Protein AF-A0ABD5DWE8-F1 (afdb_monomer_lite)

pLDDT: mean 95.75, std 3.5, range [81.38, 98.69]

Structure (mmCIF, N/CA/C/O backbone):
data_AF-A0ABD5DWE8-F1
#
_entry.id   AF-A0ABD5DWE8-F1
#
loop_
_atom_site.group_PDB
_atom_site.id
_atom_site.type_symbol
_atom_site.label_atom_id
_atom_site.label_alt_id
_atom_site.label_comp_id
_atom_site.label_asym_id
_atom_site.label_entity_id
_atom_site.label_seq_id
_atom_site.pdbx_PDB_ins_code
_atom_site.Cartn_x
_atom_site.Cartn_y
_atom_site.Cartn_z
_atom_site.occupancy
_atom_site.B_iso_or_equiv
_atom_site.auth_seq_id
_atom_site.auth_comp_id
_atom_site.auth_asym_id
_atom_site.auth_atom_id
_atom_site.pdbx_PDB_model_num
ATOM 1 N N . TYR A 1 1 ? 0.821 10.892 -5.774 1.00 85.25 1 TYR A N 1
ATOM 2 C CA . TYR A 1 1 ? 0.837 10.935 -4.293 1.00 85.25 1 TYR A CA 1
ATOM 3 C C . TYR A 1 1 ? 1.619 9.739 -3.763 1.00 85.25 1 TYR A C 1
ATOM 5 O O . TYR A 1 1 ? 1.865 8.834 -4.546 1.00 85.25 1 TYR A O 1
ATOM 13 N N . LYS A 1 2 ? 2.055 9.744 -2.494 1.00 93.56 2 LYS A N 1
ATOM 14 C CA . LYS A 1 2 ? 2.659 8.560 -1.849 1.00 93.56 2 LYS A CA 1
ATOM 15 C C . LYS A 1 2 ? 1.547 7.731 -1.197 1.00 93.56 2 LYS A C 1
ATOM 17 O O . LYS A 1 2 ? 0.775 8.320 -0.441 1.00 93.56 2 LYS A O 1
ATOM 22 N N . ASP A 1 3 ? 1.490 6.427 -1.452 1.00 97.94 3 ASP A N 1
ATOM 23 C CA . ASP A 1 3 ? 0.429 5.526 -0.972 1.00 97.94 3 ASP A CA 1
ATOM 24 C C . ASP A 1 3 ? 0.248 5.585 0.546 1.00 97.94 3 ASP A C 1
ATOM 26 O O . ASP A 1 3 ? -0.842 5.900 1.023 1.00 97.94 3 ASP A O 1
ATOM 30 N N . LEU A 1 4 ? 1.338 5.446 1.309 1.00 97.88 4 LEU A N 1
ATOM 31 C CA . LEU A 1 4 ? 1.295 5.526 2.774 1.00 97.88 4 LEU A CA 1
ATOM 32 C C . LEU A 1 4 ? 0.682 6.845 3.281 1.00 97.88 4 LEU A C 1
ATOM 34 O O . LEU A 1 4 ? -0.049 6.863 4.266 1.00 97.88 4 LEU A O 1
ATOM 38 N N . ALA A 1 5 ? 0.934 7.969 2.601 1.00 98.25 5 ALA A N 1
ATOM 39 C CA . ALA A 1 5 ? 0.361 9.256 2.997 1.00 98.25 5 ALA A CA 1
ATOM 40 C C . ALA A 1 5 ? -1.153 9.329 2.730 1.00 98.25 5 ALA A C 1
ATOM 42 O O . ALA A 1 5 ? -1.881 9.937 3.515 1.00 98.25 5 ALA A O 1
ATOM 43 N N . VAL A 1 6 ? -1.626 8.718 1.638 1.00 98.38 6 VAL A N 1
ATOM 44 C CA . VAL A 1 6 ? -3.058 8.636 1.309 1.00 98.38 6 VAL A CA 1
ATOM 45 C C . VAL A 1 6 ? -3.775 7.737 2.315 1.00 98.38 6 VAL A C 1
ATOM 47 O O . VAL A 1 6 ? -4.785 8.148 2.884 1.00 98.38 6 VAL A O 1
ATOM 50 N N . LEU A 1 7 ? -3.213 6.563 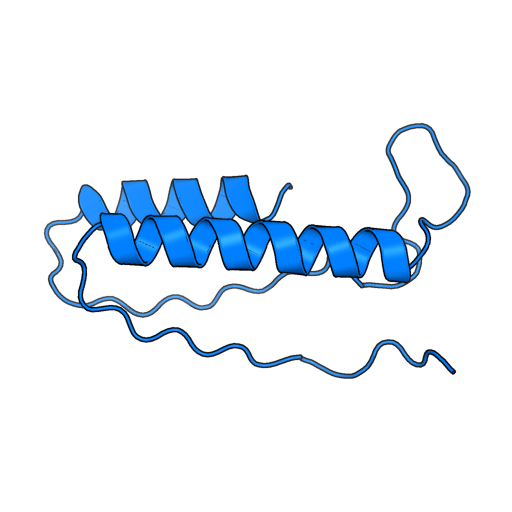2.598 1.00 98.31 7 LEU A N 1
ATOM 51 C CA . LEU A 1 7 ? -3.772 5.586 3.531 1.00 98.31 7 LEU A CA 1
ATOM 52 C C . LEU A 1 7 ? -3.790 6.104 4.978 1.00 98.31 7 LEU A C 1
ATOM 54 O O . LEU A 1 7 ? -4.815 6.016 5.651 1.00 98.31 7 LEU A O 1
ATOM 58 N N . ASN A 1 8 ? -2.722 6.765 5.435 1.00 97.81 8 ASN A N 1
ATOM 59 C CA . ASN A 1 8 ? -2.702 7.402 6.758 1.00 97.81 8 ASN A CA 1
ATOM 60 C C . ASN A 1 8 ? -3.707 8.552 6.873 1.00 97.81 8 ASN A C 1
ATOM 62 O O . ASN A 1 8 ? -4.278 8.782 7.939 1.00 97.81 8 ASN A O 1
ATOM 66 N N . ARG A 1 9 ? -3.934 9.298 5.786 1.00 97.81 9 ARG A N 1
ATOM 67 C CA . ARG A 1 9 ? -4.981 10.323 5.764 1.00 97.81 9 ARG A CA 1
ATOM 68 C C . ARG A 1 9 ? -6.363 9.686 5.883 1.00 97.81 9 ARG A C 1
ATOM 70 O O . ARG A 1 9 ? -7.167 10.187 6.662 1.00 97.81 9 ARG A O 1
ATOM 77 N N . TRP A 1 10 ? -6.615 8.604 5.148 1.00 97.38 10 TRP A N 1
ATOM 78 C CA . TRP A 1 10 ? -7.862 7.846 5.244 1.00 97.38 10 TRP A CA 1
ATOM 79 C C . TRP A 1 10 ? -8.097 7.341 6.671 1.00 97.38 10 TRP A C 1
ATOM 81 O O . TRP A 1 10 ? -9.157 7.607 7.230 1.00 97.38 10 TRP A O 1
ATOM 91 N N . LEU A 1 11 ? -7.090 6.730 7.304 1.00 95.94 11 LEU A N 1
ATOM 92 C CA . LEU A 1 11 ? -7.217 6.214 8.669 1.00 95.94 11 LEU A CA 1
ATOM 93 C C . LEU A 1 11 ? -7.619 7.320 9.654 1.00 95.94 11 LEU A C 1
ATOM 95 O O . LEU A 1 11 ? -8.597 7.157 10.379 1.00 95.94 11 LEU A O 1
ATOM 99 N N . LYS A 1 12 ? -6.952 8.480 9.598 1.00 95.62 12 LYS A N 1
ATOM 100 C CA . LYS A 1 12 ? -7.297 9.646 10.430 1.00 95.62 12 LYS A CA 1
ATOM 101 C C . LYS A 1 12 ? -8.722 10.142 10.195 1.00 95.62 12 LYS A C 1
ATOM 103 O O . LYS A 1 12 ? -9.410 10.519 11.140 1.00 95.62 12 LYS A O 1
ATOM 108 N N . THR A 1 13 ? -9.171 10.173 8.939 1.00 95.06 13 THR A N 1
ATOM 109 C CA . THR A 1 13 ? -10.553 10.547 8.607 1.00 95.06 13 THR A CA 1
ATOM 110 C C . THR A 1 13 ? -11.543 9.564 9.217 1.00 95.06 13 THR A C 1
ATOM 112 O O . THR A 1 13 ? -12.528 9.980 9.822 1.00 95.06 13 THR A O 1
ATOM 115 N N . GLU A 1 14 ? -11.261 8.271 9.119 1.00 94.00 14 GLU A N 1
ATOM 116 C CA . GLU A 1 14 ? -12.139 7.245 9.657 1.00 94.00 14 GLU A CA 1
ATOM 117 C C . GLU A 1 14 ? -12.104 7.167 11.188 1.00 94.00 14 GLU A C 1
ATOM 119 O O . GLU A 1 14 ? -13.043 6.649 11.780 1.00 94.00 14 GLU A O 1
ATOM 124 N N . GLU A 1 15 ? -11.013 7.569 11.843 1.00 91.31 15 GLU A N 1
ATOM 125 C CA . GLU A 1 15 ? -10.906 7.645 13.312 1.00 91.31 15 GLU A CA 1
ATOM 126 C C . GLU A 1 15 ? -11.719 8.812 13.880 1.00 91.31 15 GLU A C 1
ATOM 128 O O . GLU A 1 15 ? -12.284 8.708 14.965 1.00 91.31 15 GLU A O 1
ATOM 133 N N . ALA A 1 16 ? -11.813 9.911 13.130 1.00 92.81 16 ALA A N 1
ATOM 134 C CA . ALA A 1 16 ? -12.648 11.057 13.480 1.00 92.81 16 ALA A CA 1
ATOM 135 C C . ALA A 1 16 ? -14.138 10.850 13.140 1.00 92.81 16 ALA A C 1
ATOM 137 O O . ALA A 1 16 ? -14.983 11.652 13.539 1.00 92.81 16 ALA A O 1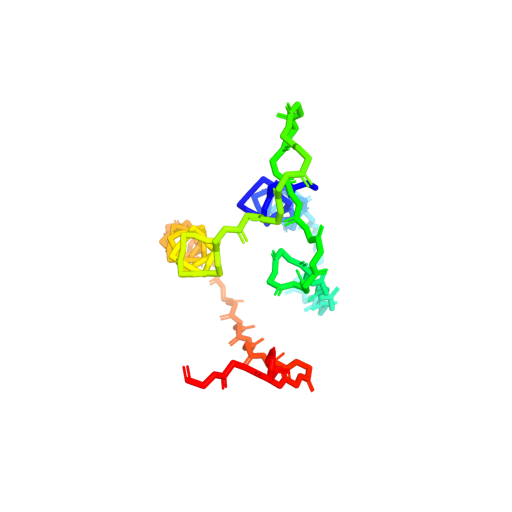
ATOM 138 N N . SER A 1 17 ? -14.467 9.804 12.378 1.00 90.50 17 SER A N 1
ATOM 139 C CA . SER A 1 17 ? -15.831 9.501 11.953 1.00 90.50 17 SER A CA 1
ATOM 140 C C . SER A 1 17 ? -16.641 8.862 13.082 1.00 90.50 17 SER A C 1
ATOM 142 O O . SER A 1 17 ? -16.187 7.935 13.747 1.00 90.50 17 SER A O 1
ATOM 144 N N . SER A 1 18 ? -17.887 9.304 13.262 1.00 86.50 18 SER A N 1
ATOM 145 C CA . SER A 1 18 ? -18.855 8.644 14.149 1.00 86.50 18 SER A CA 1
ATOM 146 C C . SER A 1 18 ? -19.572 7.462 13.484 1.00 86.50 18 SER A C 1
ATOM 148 O O . SER A 1 18 ? -20.362 6.781 14.139 1.00 86.50 18 SER A O 1
ATOM 150 N N . ASN A 1 19 ? -19.326 7.209 12.190 1.00 87.56 19 ASN A N 1
ATOM 151 C CA . ASN A 1 19 ? -19.959 6.112 11.469 1.00 87.56 19 ASN A CA 1
ATOM 152 C C . ASN A 1 19 ? -19.278 4.775 11.817 1.00 87.56 19 ASN A C 1
ATOM 154 O O . ASN A 1 19 ? -18.111 4.577 11.474 1.00 87.56 19 ASN A O 1
ATOM 158 N N . PRO A 1 20 ? -19.995 3.816 12.432 1.00 81.62 20 PRO A N 1
ATOM 159 C CA . PRO A 1 20 ? -19.401 2.551 12.848 1.00 81.62 20 PRO A CA 1
ATOM 160 C C . PRO A 1 20 ? -19.053 1.611 11.683 1.00 81.62 20 PRO A C 1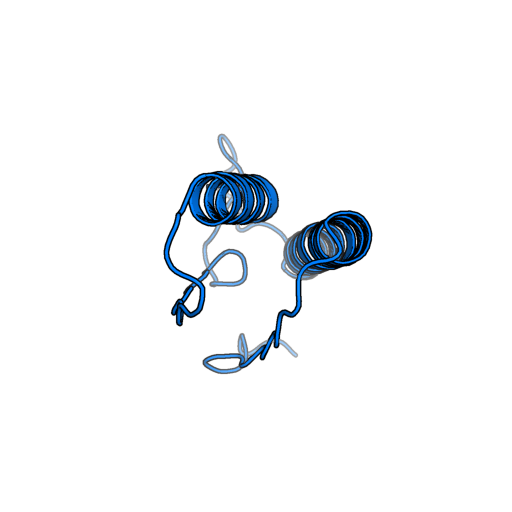
ATOM 162 O O . PRO A 1 20 ? -18.373 0.610 11.911 1.00 81.62 20 PRO A O 1
ATOM 165 N N . ARG A 1 21 ? -19.556 1.857 10.462 1.00 93.25 21 ARG A N 1
ATOM 166 C CA . ARG A 1 21 ? -19.348 0.984 9.295 1.00 93.25 21 ARG A CA 1
ATOM 167 C C . ARG A 1 21 ? -19.188 1.802 8.018 1.00 93.25 21 ARG A C 1
ATOM 169 O O . ARG A 1 21 ? -20.105 2.506 7.600 1.00 93.25 21 ARG A O 1
ATOM 176 N N . ASN A 1 22 ? -18.052 1.638 7.356 1.00 94.56 22 ASN A N 1
ATOM 177 C CA . ASN A 1 22 ? -17.767 2.233 6.056 1.00 94.56 22 ASN A CA 1
ATOM 178 C C . ASN A 1 22 ? -17.234 1.160 5.091 1.00 94.56 22 ASN A C 1
ATOM 180 O O . ASN A 1 22 ? -16.820 0.079 5.510 1.00 94.56 22 ASN A O 1
ATOM 184 N N . ALA A 1 23 ? -17.266 1.475 3.799 1.00 96.75 23 ALA A N 1
ATOM 185 C CA . ALA A 1 23 ? -16.593 0.717 2.755 1.00 96.75 23 ALA A CA 1
ATOM 186 C C . ALA A 1 23 ? -15.877 1.714 1.843 1.00 96.75 23 ALA A C 1
ATOM 188 O O . ALA A 1 23 ? -16.485 2.683 1.390 1.00 96.75 23 ALA A O 1
ATOM 189 N N . THR A 1 24 ? -14.586 1.493 1.599 1.00 97.75 24 THR A N 1
ATOM 190 C CA . THR A 1 24 ? -13.752 2.383 0.784 1.00 97.75 24 THR A CA 1
ATOM 191 C C . THR A 1 24 ? -13.201 1.618 -0.407 1.00 97.75 24 THR A C 1
ATOM 193 O O . THR A 1 24 ? -12.607 0.555 -0.245 1.00 97.75 24 THR A O 1
ATOM 196 N N . PHE A 1 25 ? -13.372 2.186 -1.599 1.00 98.31 25 PHE A N 1
ATOM 197 C CA . PHE A 1 25 ? -12.648 1.765 -2.791 1.00 98.31 25 PHE A CA 1
ATOM 198 C C . PHE A 1 25 ? -11.432 2.673 -2.978 1.00 98.31 25 PHE A C 1
ATOM 200 O O . PHE A 1 25 ? -11.572 3.895 -3.038 1.00 98.31 25 PHE A O 1
ATOM 207 N N . TYR A 1 26 ? -10.246 2.075 -3.068 1.00 98.31 26 TYR A N 1
ATOM 208 C CA . TYR A 1 26 ? -8.988 2.784 -3.271 1.00 98.31 26 TYR A CA 1
ATOM 209 C C . TYR A 1 26 ? -8.269 2.201 -4.483 1.00 98.31 26 TYR A C 1
ATOM 211 O O . TYR A 1 26 ? -7.854 1.045 -4.452 1.00 98.31 26 TYR A O 1
ATOM 219 N N . ASN A 1 27 ? -8.123 3.011 -5.536 1.00 98.00 27 ASN A N 1
ATOM 220 C CA . ASN A 1 27 ? -7.280 2.670 -6.673 1.00 98.00 27 ASN A CA 1
ATOM 221 C C . ASN A 1 27 ? -5.924 3.381 -6.576 1.00 98.00 27 ASN A C 1
ATOM 223 O O . ASN A 1 27 ? -5.864 4.570 -6.248 1.00 98.00 27 ASN A O 1
ATOM 227 N N . THR A 1 28 ? -4.850 2.669 -6.905 1.00 97.88 28 THR A N 1
ATOM 228 C CA . THR A 1 28 ? -3.498 3.215 -6.940 1.00 97.88 28 THR A CA 1
ATOM 229 C C . THR A 1 28 ? -2.692 2.669 -8.114 1.00 97.88 28 THR A C 1
ATOM 231 O O . THR A 1 28 ? -2.798 1.504 -8.482 1.00 97.88 28 THR A O 1
ATOM 234 N N . LEU A 1 29 ? -1.871 3.533 -8.715 1.00 97.12 29 LEU A N 1
ATOM 235 C CA . LEU A 1 29 ? -1.188 3.277 -9.988 1.00 97.12 29 LEU A CA 1
ATOM 236 C C . LEU A 1 29 ? 0.348 3.457 -9.942 1.00 97.12 29 LEU A C 1
ATOM 238 O O . LEU A 1 29 ? 0.934 3.780 -10.979 1.00 97.12 29 LEU A O 1
ATOM 242 N N . PRO A 1 30 ? 1.069 3.275 -8.811 1.00 96.88 30 PRO A N 1
ATOM 243 C CA . PRO A 1 30 ? 2.511 3.514 -8.771 1.00 96.88 30 PRO A CA 1
ATOM 244 C C . PRO A 1 30 ? 3.275 2.532 -9.659 1.00 96.88 30 PRO A C 1
ATOM 246 O O . PRO A 1 30 ? 4.378 2.864 -10.086 1.00 96.88 30 PRO A O 1
ATOM 249 N N . LEU A 1 31 ? 2.690 1.370 -9.977 1.00 97.81 31 LEU A N 1
ATOM 250 C CA . LEU A 1 31 ? 3.279 0.307 -10.797 1.00 97.81 31 LEU A CA 1
ATOM 251 C C . LEU A 1 31 ? 2.969 0.415 -12.294 1.00 97.81 31 LEU A C 1
ATOM 253 O O . LEU A 1 31 ? 3.524 -0.357 -13.073 1.00 97.81 31 LEU A O 1
ATOM 257 N N . HIS A 1 32 ? 2.160 1.394 -12.712 1.00 97.31 32 HIS A N 1
ATOM 258 C CA . HIS A 1 32 ? 1.886 1.630 -14.128 1.00 97.31 32 HIS A CA 1
ATOM 259 C C . HIS A 1 32 ? 3.186 1.936 -14.893 1.00 97.31 32 HIS A C 1
ATOM 261 O O . HIS A 1 32 ? 4.100 2.576 -14.356 1.00 97.31 32 HIS A O 1
ATOM 267 N N . ASP A 1 33 ? 3.299 1.454 -16.131 1.00 95.38 33 ASP A N 1
ATOM 268 C CA . ASP A 1 33 ? 4.456 1.745 -16.979 1.00 95.38 33 ASP A CA 1
ATOM 269 C C . ASP A 1 33 ? 4.535 3.244 -17.330 1.00 95.38 33 ASP A C 1
ATOM 271 O O . ASP A 1 33 ? 3.543 3.971 -17.269 1.00 95.38 33 ASP A O 1
ATOM 275 N N . GLY A 1 34 ? 5.735 3.733 -17.637 1.00 94.88 34 GLY A N 1
ATOM 276 C CA . GLY A 1 34 ? 5.993 5.144 -17.944 1.00 94.88 34 GLY A CA 1
ATOM 277 C C . GLY A 1 34 ? 6.097 6.067 -16.724 1.00 94.88 34 GLY A C 1
ATOM 278 O O . GLY A 1 34 ? 6.600 7.183 -16.854 1.00 94.88 34 GLY A O 1
ATOM 279 N N . ASN A 1 35 ? 5.713 5.616 -15.524 1.00 95.94 35 ASN A N 1
ATOM 280 C CA . ASN A 1 35 ? 5.954 6.379 -14.299 1.00 95.94 35 ASN A CA 1
ATOM 281 C C . ASN A 1 35 ? 7.460 6.602 -14.085 1.00 95.94 35 ASN A C 1
ATOM 283 O O . ASN A 1 35 ? 8.254 5.659 -14.082 1.00 95.94 35 ASN A O 1
ATOM 287 N N . HIS A 1 36 ? 7.849 7.850 -13.836 1.00 9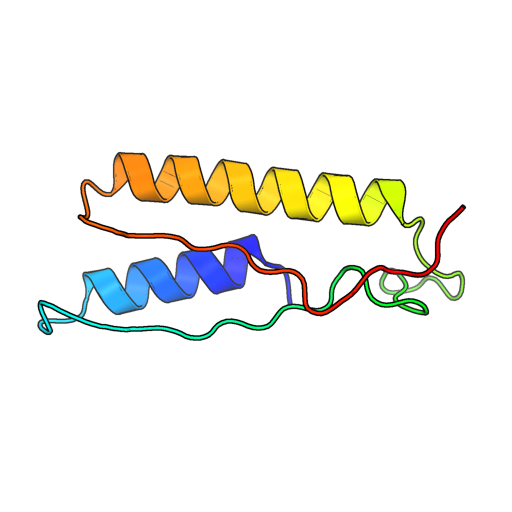6.00 36 HIS A N 1
ATOM 288 C CA . HIS A 1 36 ? 9.231 8.259 -13.592 1.00 96.00 36 HIS A CA 1
ATOM 289 C C . HIS A 1 36 ? 9.343 9.064 -12.292 1.00 96.00 36 HIS A C 1
ATOM 291 O O . HIS A 1 36 ? 8.366 9.626 -11.789 1.00 96.00 36 HIS A O 1
ATOM 297 N N . PHE A 1 37 ? 10.546 9.120 -11.717 1.00 93.94 37 PHE A N 1
ATOM 298 C CA . PHE A 1 37 ? 10.784 9.977 -10.557 1.00 93.94 37 PHE A CA 1
ATOM 299 C C . PHE A 1 37 ? 10.787 11.458 -10.973 1.00 93.94 37 PHE A C 1
ATOM 301 O O . PHE A 1 37 ? 11.162 11.780 -12.105 1.00 93.94 37 PHE A O 1
ATOM 308 N N . PRO A 1 38 ? 10.387 12.385 -10.083 1.00 93.44 38 PRO A N 1
ATOM 309 C CA . PRO A 1 38 ? 10.483 13.814 -10.364 1.00 93.44 38 PRO A CA 1
ATOM 310 C C . PRO A 1 38 ? 11.907 14.210 -10.775 1.00 93.44 38 PRO A C 1
ATOM 312 O O . PRO A 1 38 ? 12.874 13.828 -10.119 1.00 93.44 38 PRO A O 1
ATOM 315 N N . GLY A 1 39 ? 12.031 14.956 -11.874 1.00 95.56 39 GLY A N 1
ATOM 316 C CA . GLY A 1 39 ? 13.327 15.369 -12.426 1.00 95.56 39 GLY A CA 1
ATOM 317 C C . GLY A 1 39 ? 14.080 14.287 -13.212 1.00 95.56 39 GLY A C 1
ATOM 318 O O . GLY A 1 39 ? 15.186 14.549 -13.671 1.00 95.56 39 GLY A O 1
ATOM 319 N N . GLN A 1 40 ? 13.503 13.095 -13.394 1.00 94.31 40 GLN A N 1
ATOM 320 C CA . GLN A 1 40 ? 14.063 12.017 -14.214 1.00 94.31 40 GLN A CA 1
ATOM 321 C C . GLN A 1 40 ? 13.179 11.791 -15.442 1.00 94.31 40 GLN A C 1
ATOM 323 O O . GLN A 1 40 ? 11.963 11.694 -15.311 1.00 94.31 40 GLN A O 1
ATOM 328 N N . SER A 1 41 ? 13.781 11.681 -16.628 1.00 92.50 41 SER A N 1
ATOM 329 C CA . SER A 1 41 ? 13.067 11.345 -17.873 1.00 92.50 41 SER A CA 1
ATOM 330 C C . SER A 1 41 ? 12.938 9.837 -18.102 1.00 92.50 41 SER A C 1
ATOM 332 O O . SER A 1 41 ? 12.079 9.393 -18.857 1.00 92.50 41 SER A O 1
ATOM 334 N N . LYS A 1 42 ? 13.795 9.037 -17.458 1.00 95.06 42 LYS A N 1
ATOM 335 C CA . LYS A 1 42 ? 13.771 7.577 -17.553 1.00 95.06 42 LYS A CA 1
ATOM 336 C C . LYS A 1 42 ? 12.649 7.007 -16.682 1.00 95.06 42 LYS A C 1
ATOM 338 O O . LYS A 1 42 ? 12.531 7.382 -15.513 1.00 95.06 42 LYS A O 1
ATOM 343 N N . THR A 1 43 ? 11.901 6.041 -17.220 1.00 94.69 43 THR A N 1
ATOM 344 C CA . THR A 1 43 ? 10.952 5.228 -16.446 1.00 94.69 43 THR A CA 1
ATOM 345 C C . THR A 1 43 ? 11.638 4.649 -15.213 1.00 94.69 43 THR A C 1
ATOM 347 O O . THR A 1 43 ? 12.734 4.084 -15.289 1.00 94.69 43 THR A O 1
ATOM 350 N N . ALA A 1 44 ? 10.993 4.806 -14.063 1.00 95.69 44 ALA A N 1
ATOM 351 C CA . ALA A 1 44 ? 11.489 4.273 -12.811 1.00 95.69 44 ALA A CA 1
ATOM 352 C C . ALA A 1 44 ? 11.404 2.742 -12.823 1.00 95.69 44 ALA A C 1
ATOM 354 O O . ALA A 1 44 ? 10.388 2.157 -13.217 1.00 95.69 44 ALA A O 1
ATOM 355 N N . ASP A 1 45 ? 12.476 2.102 -12.359 1.00 96.75 45 ASP A N 1
ATOM 356 C CA . ASP A 1 45 ? 12.583 0.648 -12.302 1.00 96.75 45 ASP A CA 1
ATOM 357 C C . ASP A 1 45 ? 11.383 0.026 -11.572 1.00 96.75 45 ASP A C 1
ATOM 359 O O . ASP A 1 45 ? 10.962 0.502 -10.511 1.00 96.75 45 ASP A O 1
ATOM 363 N N . TYR A 1 46 ? 10.803 -1.021 -12.161 1.00 97.12 46 TYR A N 1
ATOM 364 C CA . TYR A 1 46 ? 9.598 -1.635 -11.615 1.00 97.12 46 TYR A CA 1
ATOM 365 C C . TYR A 1 46 ? 9.853 -2.273 -10.252 1.00 97.12 46 TYR A C 1
ATOM 367 O O . TYR A 1 46 ? 9.052 -2.079 -9.342 1.00 97.12 46 TYR A O 1
ATOM 375 N N . LYS A 1 47 ? 10.966 -2.998 -10.082 1.00 97.25 47 LYS A N 1
ATOM 376 C CA . LYS A 1 47 ? 11.280 -3.686 -8.823 1.00 97.25 47 LYS A CA 1
ATOM 377 C C . LYS A 1 47 ? 11.425 -2.679 -7.687 1.00 97.25 47 LYS A C 1
ATOM 379 O O . LYS A 1 47 ? 10.888 -2.907 -6.608 1.00 97.25 47 LYS A O 1
ATOM 384 N N . VAL A 1 48 ? 12.080 -1.545 -7.943 1.00 97.31 48 VAL A N 1
ATOM 385 C CA . VAL A 1 48 ? 12.207 -0.455 -6.961 1.00 97.31 48 VAL A CA 1
ATOM 386 C C . VAL A 1 48 ? 10.837 0.106 -6.565 1.00 97.31 48 VAL A C 1
ATOM 388 O O . VAL A 1 48 ? 10.566 0.297 -5.379 1.00 97.31 48 VAL A O 1
ATOM 391 N N . ARG A 1 49 ? 9.950 0.351 -7.536 1.00 97.94 49 ARG A N 1
ATOM 392 C CA . ARG A 1 49 ? 8.596 0.865 -7.263 1.00 97.94 49 ARG A CA 1
ATOM 393 C C . ARG A 1 49 ? 7.703 -0.156 -6.556 1.00 97.94 49 ARG A C 1
ATOM 395 O O . ARG A 1 49 ? 6.960 0.230 -5.659 1.00 97.94 49 ARG A O 1
ATOM 402 N N . ALA A 1 50 ? 7.795 -1.430 -6.931 1.00 98.06 50 ALA A N 1
ATOM 403 C CA . ALA A 1 50 ? 7.066 -2.531 -6.306 1.00 98.06 50 ALA A CA 1
ATOM 404 C C . ALA A 1 50 ? 7.490 -2.726 -4.852 1.00 98.06 50 ALA A C 1
ATOM 406 O O . ALA A 1 50 ? 6.627 -2.754 -3.981 1.00 98.06 50 ALA A O 1
ATOM 407 N N . GLN A 1 51 ? 8.800 -2.754 -4.582 1.00 98.31 51 GLN A N 1
ATOM 408 C CA . GLN A 1 51 ? 9.312 -2.818 -3.214 1.00 98.31 51 GLN A CA 1
ATOM 409 C C . GLN A 1 51 ? 8.763 -1.660 -2.383 1.00 98.31 51 GLN A C 1
ATOM 411 O O . GLN A 1 51 ? 8.196 -1.886 -1.324 1.00 98.31 51 GLN A O 1
ATOM 416 N N . LYS A 1 52 ? 8.828 -0.432 -2.912 1.00 98.00 52 LYS A N 1
ATOM 417 C CA . LYS A 1 52 ? 8.287 0.732 -2.213 1.00 98.00 52 LYS A CA 1
ATOM 418 C C . LYS A 1 52 ? 6.784 0.616 -1.917 1.00 98.00 52 LYS A C 1
ATOM 420 O O . LYS A 1 52 ? 6.365 1.013 -0.835 1.00 98.00 52 LYS A O 1
ATOM 425 N N . LEU A 1 53 ? 5.973 0.139 -2.865 1.00 98.31 53 LEU A N 1
ATOM 426 C CA . LEU A 1 53 ? 4.538 -0.054 -2.630 1.00 98.31 53 LEU A CA 1
ATOM 427 C C . LEU A 1 53 ? 4.305 -1.089 -1.524 1.00 98.31 53 LEU A C 1
ATOM 429 O O . LEU A 1 53 ? 3.483 -0.857 -0.645 1.00 98.31 53 LEU A O 1
ATOM 433 N N . PHE A 1 54 ? 5.026 -2.208 -1.555 1.00 98.50 54 PHE A N 1
ATOM 434 C CA . PHE A 1 54 ? 4.881 -3.255 -0.547 1.00 98.50 54 PHE A CA 1
ATOM 435 C C . PHE A 1 54 ? 5.355 -2.794 0.833 1.00 98.50 54 PHE A C 1
ATOM 437 O O . PHE A 1 54 ? 4.649 -3.042 1.803 1.00 98.50 54 PHE A O 1
ATOM 444 N N . ASP A 1 55 ? 6.450 -2.037 0.914 1.00 98.69 55 ASP A N 1
ATOM 445 C CA . ASP A 1 55 ? 6.900 -1.414 2.163 1.00 98.69 55 ASP A CA 1
ATOM 446 C C . ASP A 1 55 ? 5.855 -0.417 2.695 1.00 98.69 55 ASP A C 1
ATOM 448 O O . ASP A 1 55 ? 5.570 -0.375 3.890 1.00 98.69 55 ASP A O 1
ATOM 452 N N . ASP A 1 56 ? 5.258 0.403 1.823 1.00 98.50 56 ASP A N 1
ATOM 453 C CA . ASP A 1 56 ? 4.209 1.353 2.211 1.00 98.50 56 ASP A CA 1
ATOM 454 C C . ASP A 1 56 ? 2.939 0.620 2.706 1.00 98.50 56 ASP A C 1
ATOM 456 O O . ASP A 1 56 ? 2.325 1.066 3.678 1.00 98.50 56 ASP A O 1
ATOM 460 N N . LEU A 1 57 ? 2.554 -0.500 2.079 1.00 98.50 57 LEU A N 1
ATOM 461 C CA . LEU A 1 57 ? 1.415 -1.329 2.498 1.00 98.50 57 LEU A CA 1
ATOM 462 C C . LEU A 1 57 ? 1.673 -2.047 3.828 1.00 98.50 57 LEU A C 1
ATOM 464 O O . LEU A 1 57 ? 0.803 -2.028 4.693 1.00 98.50 57 LEU A O 1
ATOM 468 N N . ASP A 1 58 ? 2.857 -2.628 4.014 1.00 98.56 58 ASP A N 1
ATOM 469 C CA . ASP A 1 58 ? 3.243 -3.328 5.247 1.00 98.56 58 ASP A CA 1
ATOM 470 C C . ASP A 1 58 ? 3.297 -2.371 6.449 1.00 98.56 58 ASP A C 1
ATOM 472 O O . ASP A 1 58 ? 2.721 -2.631 7.510 1.00 98.56 58 ASP A O 1
ATOM 476 N N . ASN A 1 59 ? 3.870 -1.179 6.242 1.00 98.50 59 ASN A N 1
ATOM 477 C CA . ASN A 1 59 ? 3.823 -0.103 7.230 1.00 98.50 59 ASN A CA 1
ATOM 478 C C . ASN A 1 59 ? 2.381 0.281 7.572 1.00 98.50 59 ASN A C 1
ATOM 480 O O . ASN A 1 59 ? 2.048 0.475 8.739 1.00 98.50 59 ASN A O 1
ATOM 484 N N . PHE A 1 60 ? 1.507 0.385 6.571 1.00 98.38 60 PHE A N 1
ATOM 485 C CA . PHE A 1 60 ? 0.109 0.712 6.818 1.00 98.38 60 PHE A CA 1
ATOM 486 C C . PHE A 1 60 ? -0.637 -0.403 7.564 1.00 98.38 60 PHE A C 1
ATOM 488 O O . PHE A 1 60 ? -1.439 -0.101 8.445 1.00 98.38 60 PHE A O 1
ATOM 495 N N . PHE A 1 61 ? -0.360 -1.678 7.279 1.00 98.50 61 PHE A N 1
ATOM 496 C CA . PHE A 1 61 ? -0.932 -2.801 8.029 1.00 98.50 61 PHE A CA 1
ATOM 497 C C . PHE A 1 61 ? -0.498 -2.774 9.493 1.00 98.50 61 PHE A C 1
ATOM 499 O O . PHE A 1 61 ? -1.342 -2.914 10.375 1.00 98.50 61 PHE A O 1
ATOM 506 N N . THR A 1 62 ? 0.768 -2.453 9.755 1.00 98.25 62 THR A N 1
ATOM 507 C CA . THR A 1 62 ? 1.262 -2.227 11.119 1.00 98.25 62 THR A CA 1
ATOM 508 C C . THR A 1 62 ? 0.502 -1.090 11.822 1.00 98.25 62 THR A C 1
ATOM 510 O O . THR A 1 62 ? 0.154 -1.199 12.999 1.00 98.25 62 THR A O 1
ATOM 513 N N . GLU A 1 63 ? 0.200 0.012 11.128 1.00 97.19 63 GLU A N 1
ATOM 514 C CA . GLU A 1 63 ? -0.601 1.105 11.703 1.00 97.19 63 GLU A CA 1
ATOM 515 C C . GLU A 1 63 ? -2.073 0.710 11.919 1.00 97.19 63 GLU A C 1
ATOM 517 O O . GLU A 1 63 ? -2.669 1.087 12.931 1.00 97.19 63 GLU A O 1
ATOM 522 N N . LEU A 1 64 ? -2.657 -0.106 11.034 1.00 97.31 64 LEU A N 1
ATOM 523 C CA . LEU A 1 64 ? -3.993 -0.671 11.239 1.00 97.31 64 LEU A CA 1
ATOM 524 C C . LEU A 1 64 ? -4.047 -1.566 12.480 1.00 97.31 64 LEU A C 1
ATOM 526 O O . LEU A 1 64 ? -4.983 -1.437 13.269 1.00 97.31 64 LEU A O 1
ATOM 530 N N . GLU A 1 65 ? -3.047 -2.421 12.688 1.00 97.31 65 GLU A N 1
ATOM 531 C CA . GLU A 1 65 ? -2.943 -3.259 13.887 1.00 97.31 65 GLU A CA 1
ATOM 532 C C . GLU A 1 65 ? -2.875 -2.403 15.157 1.00 97.31 65 GLU A C 1
ATOM 534 O O . GLU A 1 65 ? -3.649 -2.619 16.094 1.00 97.31 65 GLU A O 1
ATOM 539 N N . LYS A 1 66 ? -2.023 -1.369 15.165 1.00 96.38 66 LYS A N 1
ATOM 540 C CA . LYS A 1 66 ? -1.904 -0.422 16.288 1.00 96.38 66 LYS A CA 1
ATOM 541 C C . LYS A 1 66 ? -3.192 0.350 16.561 1.00 96.38 66 LYS A C 1
ATOM 543 O O . LYS A 1 66 ? -3.463 0.673 17.715 1.00 96.38 66 LYS A O 1
ATOM 548 N N . SER A 1 67 ? -3.988 0.638 15.530 1.00 94.12 67 SER A N 1
ATOM 549 C CA . SER A 1 67 ? -5.251 1.374 15.683 1.00 94.12 67 SER A CA 1
ATOM 550 C C . SER A 1 67 ? -6.309 0.603 16.487 1.00 94.12 67 SER A C 1
ATOM 552 O O . SER A 1 67 ? -7.275 1.196 16.966 1.00 94.12 67 SER A O 1
ATOM 554 N N . GLY A 1 68 ? -6.177 -0.726 16.608 1.00 93.06 68 GLY A N 1
ATOM 555 C CA . GLY A 1 68 ? -7.156 -1.587 17.282 1.00 93.06 68 GLY A CA 1
ATOM 556 C C . GLY A 1 68 ? -8.513 -1.680 16.569 1.00 93.06 68 GLY A C 1
ATOM 557 O O . GLY A 1 68 ? -9.477 -2.226 17.115 1.00 93.06 68 GLY A O 1
ATOM 558 N N . ARG A 1 69 ? -8.625 -1.142 15.350 1.00 93.12 69 ARG A N 1
ATOM 559 C CA . ARG A 1 69 ? -9.870 -1.133 14.583 1.00 93.12 69 ARG A CA 1
ATOM 560 C C . ARG A 1 69 ? -10.172 -2.498 13.982 1.00 93.12 69 ARG A C 1
ATOM 562 O O . ARG A 1 69 ? -9.298 -3.212 13.505 1.00 93.12 69 ARG A O 1
ATOM 569 N N . LYS A 1 70 ? -11.462 -2.819 13.902 1.00 94.69 70 LYS A N 1
ATOM 570 C CA . LYS A 1 70 ? -11.951 -3.975 13.143 1.00 94.69 70 LYS A CA 1
ATOM 571 C C . LYS A 1 70 ? -12.016 -3.602 11.665 1.00 94.69 70 LYS A C 1
ATOM 573 O O . LYS A 1 70 ? -12.968 -2.950 11.243 1.00 94.69 70 LYS A O 1
ATOM 578 N N . VAL A 1 71 ? -11.000 -3.993 10.903 1.00 96.25 71 VAL A N 1
ATOM 579 C CA . VAL A 1 71 ? -10.879 -3.688 9.471 1.00 96.25 71 VAL A CA 1
ATOM 580 C C . VAL A 1 71 ? -10.695 -4.983 8.689 1.00 96.25 71 VAL A C 1
ATOM 582 O O . VAL A 1 71 ? -9.954 -5.868 9.105 1.00 96.25 71 VAL A O 1
ATOM 585 N N . MET A 1 72 ? -11.370 -5.087 7.546 1.00 98.00 72 MET A N 1
ATOM 586 C CA . MET A 1 72 ? -11.109 -6.110 6.538 1.00 98.00 72 MET A CA 1
ATOM 587 C C . MET A 1 72 ? -10.440 -5.426 5.350 1.00 98.00 72 MET A C 1
ATOM 589 O O . MET A 1 72 ? -11.048 -4.564 4.717 1.00 98.00 72 MET A O 1
ATOM 593 N N . VAL A 1 73 ? -9.198 -5.805 5.055 1.00 98.00 73 VAL A N 1
ATOM 594 C CA . VAL A 1 73 ? -8.473 -5.316 3.879 1.00 98.00 73 VAL A CA 1
ATOM 595 C C . VAL A 1 73 ? -8.505 -6.390 2.800 1.00 98.00 73 VAL A C 1
ATOM 597 O O . VAL A 1 73 ? -8.216 -7.554 3.068 1.00 98.00 73 VAL A O 1
ATOM 600 N N . VAL A 1 74 ? -8.845 -5.995 1.574 1.00 98.44 74 VAL A N 1
ATOM 601 C CA . VAL A 1 74 ? -8.804 -6.866 0.396 1.00 98.44 74 VAL A CA 1
ATOM 602 C C . VAL A 1 74 ? -7.920 -6.199 -0.648 1.00 98.44 74 VAL A C 1
ATOM 604 O O . VAL A 1 74 ? -8.205 -5.083 -1.078 1.00 98.44 74 VAL A O 1
ATOM 607 N N . VAL A 1 75 ? -6.844 -6.877 -1.047 1.00 98.12 75 VAL A N 1
ATOM 608 C CA . VAL A 1 75 ? -5.921 -6.400 -2.083 1.00 98.12 75 VAL A CA 1
ATOM 609 C C . VAL A 1 75 ? -6.229 -7.140 -3.379 1.00 98.12 75 VAL A C 1
ATOM 611 O O . VAL A 1 75 ? -6.073 -8.357 -3.448 1.00 98.12 75 VAL A O 1
ATOM 614 N N . VAL A 1 76 ? -6.674 -6.407 -4.401 1.00 98.19 76 VAL A N 1
ATOM 615 C CA . VAL A 1 76 ? -7.036 -6.963 -5.713 1.00 98.19 76 VAL A CA 1
ATOM 616 C C . VAL A 1 76 ? -6.280 -6.197 -6.799 1.00 98.19 76 VAL A C 1
ATOM 618 O O . VAL A 1 76 ? -6.592 -5.030 -7.030 1.00 98.19 76 VAL A O 1
ATOM 621 N N . PRO A 1 77 ? -5.280 -6.806 -7.459 1.00 97.81 77 PRO A N 1
ATOM 622 C CA . PRO A 1 77 ? -4.640 -6.199 -8.623 1.00 97.81 77 PRO A CA 1
ATOM 623 C C . PRO A 1 77 ? -5.633 -6.055 -9.784 1.00 97.81 77 PRO A C 1
ATOM 625 O O . PRO A 1 77 ? -6.410 -6.973 -10.034 1.00 97.81 77 PRO A O 1
ATOM 628 N N . GLU A 1 78 ? -5.577 -4.942 -10.524 1.00 97.50 78 GLU A N 1
ATOM 629 C CA . GLU A 1 78 ? -6.406 -4.749 -11.728 1.00 97.50 78 GLU A CA 1
ATOM 630 C C . GLU A 1 78 ? -6.026 -5.753 -12.832 1.00 97.50 78 GLU A C 1
ATOM 632 O O . GLU A 1 78 ? -6.876 -6.431 -13.404 1.00 97.50 78 GLU A O 1
ATOM 637 N N . HIS A 1 79 ? -4.725 -5.854 -13.112 1.00 97.19 79 HIS A N 1
ATOM 638 C CA . HIS A 1 79 ? -4.097 -6.790 -14.042 1.00 97.19 79 HIS A CA 1
ATOM 639 C C . HIS A 1 79 ? -2.573 -6.811 -13.801 1.00 97.19 79 HIS A C 1
ATOM 641 O O . HIS A 1 79 ? -2.050 -6.090 -12.951 1.00 97.19 79 HIS A O 1
ATOM 647 N N . GLY A 1 80 ? -1.832 -7.638 -14.547 1.00 96.06 80 GLY A N 1
ATOM 648 C CA . GLY A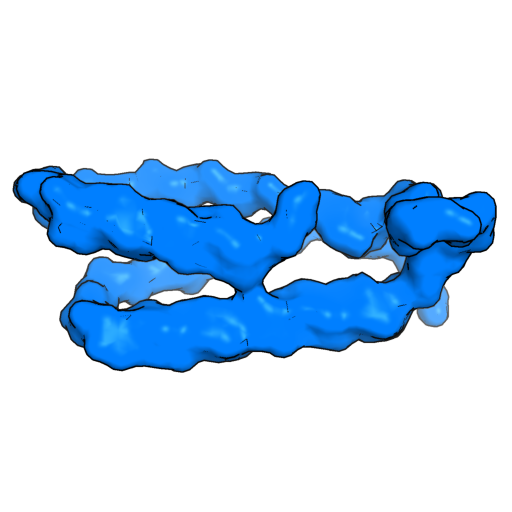 1 80 ? -0.364 -7.647 -14.503 1.00 96.06 80 GLY A CA 1
ATOM 649 C C . GLY A 1 80 ? 0.275 -6.478 -15.267 1.00 96.06 80 GLY A C 1
ATOM 650 O O . GLY A 1 80 ? -0.341 -5.898 -16.156 1.00 96.06 80 GLY A O 1
ATOM 651 N N . GLY A 1 81 ? 1.541 -6.169 -14.970 1.00 95.31 81 GLY A N 1
ATOM 652 C CA . GLY A 1 81 ? 2.320 -5.126 -15.662 1.00 95.31 81 GLY A CA 1
ATOM 653 C C . GLY A 1 81 ? 3.021 -5.569 -16.957 1.00 95.31 81 GLY A C 1
ATOM 654 O O . GLY A 1 81 ? 3.872 -4.841 -17.450 1.00 95.31 81 GLY A O 1
ATOM 655 N N . ALA A 1 82 ? 2.725 -6.770 -17.472 1.00 95.56 82 ALA A N 1
ATOM 656 C CA . ALA A 1 82 ? 3.366 -7.370 -18.656 1.00 95.56 82 ALA A CA 1
ATOM 657 C C . ALA A 1 82 ? 4.912 -7.482 -18.595 1.00 95.56 82 ALA A C 1
ATOM 659 O O . ALA A 1 82 ? 5.594 -7.458 -19.619 1.00 95.56 82 ALA A O 1
ATOM 660 N N . LEU A 1 83 ? 5.463 -7.635 -17.390 1.00 91.38 83 LEU A N 1
ATOM 661 C CA . LEU A 1 83 ? 6.888 -7.889 -17.156 1.00 91.38 83 LEU A CA 1
ATOM 662 C C . LEU A 1 83 ? 7.240 -9.354 -17.455 1.00 91.38 83 LEU A C 1
ATOM 664 O O . LEU A 1 83 ? 6.369 -10.221 -17.384 1.00 91.38 83 LEU A O 1
ATOM 668 N N . LYS A 1 84 ? 8.512 -9.621 -17.763 1.00 81.38 84 LYS A N 1
ATOM 669 C CA . LYS A 1 84 ? 9.061 -10.969 -17.972 1.00 81.38 84 LYS A CA 1
ATOM 670 C C . LYS A 1 84 ? 10.048 -11.337 -16.878 1.00 81.38 84 LYS A C 1
ATOM 672 O O . LYS A 1 84 ? 10.807 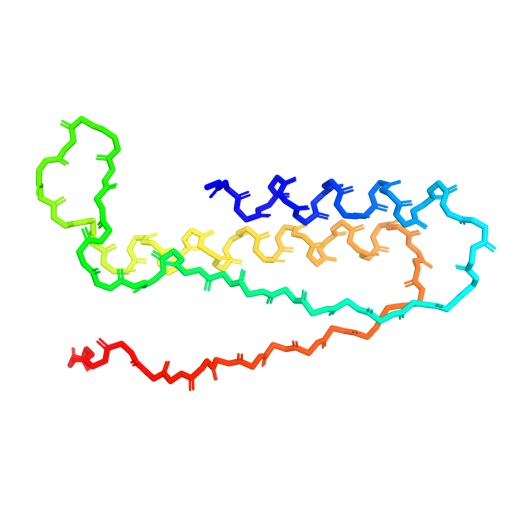-10.430 -16.469 1.00 81.38 84 LYS A O 1
#

Organism: Acinetobacter baumannii (NCBI:txid470)

Secondary structure (DSSP, 8-state):
--HHHHHHHHHHHHHS---S---------TTSTT-B-TT--SBPPHHHHHHHHHHHHHHHHHHHHHHT---------SS-----

Radius of gyration: 15.08 Å; chains: 1; bounding box: 34×26×36 Å

InterPro domains:
  IPR017744 Cellulose biosynthesis protein BcsG [PF11658] (1-84)

Sequence (84 aa):
YKDLAVLNRWLKTEEASSNPRNATFYNTLPLHDGNHFPGQSKTADYKVRAQKLFDDLDNFFTELEKSGRKVMVVVVPEHGGALK

Foldseek 3Di:
DQPLVVLVVVVVVVVPDPDLDDDDDDDDDLQAWLDDDVPDNDTDDNVVSVVSVVVSVVVSVVVVVVVVDDDDDDDDDPDDNPDD